Protein AF-A0A7R9E1D6-F1 (afdb_monomer_lite)

InterPro domains:
  IPR004481 Sodium/potassium/calcium exchanger [PTHR10846] (2-122)
  IPR004837 Sodium/calcium exchanger membrane region [PF01699] (16-104)
  IPR044880 NCX, central ion-binding domain superfamily [G3DSA:1.20.1420.30] (46-131)

Secondary structure (DSSP, 8-state):
--HHHHHTTHHHHHHHHHHHHHHHHHHIIIIIIIHHHHHHHHHTT--HHHHIIIIIHHHHTHHHHHHHHHHHHHS-STHHHHHHHHHHHHIIIIIHHHHHHH--S-----HHHHHHHHHHHHHHHHHHHHTT-

Structure (mmCIF, N/CA/C/O backbone):
data_AF-A0A7R9E1D6-F1
#
_entry.id   AF-A0A7R9E1D6-F1
#
loop_
_atom_site.group_PDB
_atom_site.id
_atom_site.type_symbol
_atom_site.label_atom_id
_atom_site.label_alt_id
_atom_site.label_comp_id
_atom_site.label_asym_id
_atom_site.label_entity_id
_atom_site.label_seq_id
_atom_site.pdbx_PDB_ins_code
_atom_site.Cartn_x
_atom_site.Cartn_y
_atom_site.Cartn_z
_atom_site.occupancy
_atom_site.B_iso_or_equiv
_atom_site.auth_seq_id
_atom_site.auth_comp_id
_atom_site.auth_asym_id
_atom_site.auth_atom_id
_atom_site.pdbx_PDB_model_num
ATOM 1 N N . MET A 1 1 ? -13.976 9.540 25.196 1.00 53.44 1 MET A N 1
ATOM 2 C CA . MET A 1 1 ? -15.353 9.460 24.642 1.00 53.44 1 MET A CA 1
ATOM 3 C C . MET A 1 1 ? -16.306 8.864 25.676 1.00 53.44 1 MET A C 1
ATOM 5 O O . MET A 1 1 ? -15.997 7.815 26.228 1.00 53.44 1 MET A O 1
ATOM 9 N N . SER A 1 2 ? -17.427 9.539 25.964 1.00 44.94 2 SER A N 1
ATOM 10 C CA . SER A 1 2 ? -18.379 9.164 27.027 1.00 44.94 2 SER A CA 1
ATOM 11 C C . SER A 1 2 ? -19.043 7.800 26.775 1.00 44.94 2 SER A C 1
ATOM 13 O O . SER A 1 2 ? -19.559 7.535 25.688 1.00 44.94 2 SER A O 1
ATOM 15 N N . GLN A 1 3 ? -19.052 6.946 27.805 1.00 60.03 3 GLN A N 1
ATOM 16 C CA . GLN A 1 3 ? -19.586 5.573 27.823 1.00 60.03 3 GLN A CA 1
ATOM 17 C C . GLN A 1 3 ? -21.047 5.446 27.340 1.00 60.03 3 GLN A C 1
ATOM 19 O O . GLN A 1 3 ? -21.451 4.376 26.887 1.00 60.03 3 GLN A O 1
ATOM 24 N N . HIS A 1 4 ? -21.827 6.531 27.370 1.00 55.88 4 HIS A N 1
ATOM 25 C CA . HIS A 1 4 ? -23.217 6.554 26.902 1.00 55.88 4 HIS A CA 1
ATOM 26 C C . HIS A 1 4 ? -23.362 6.416 25.373 1.00 55.88 4 HIS A C 1
ATOM 28 O O . HIS A 1 4 ? -24.321 5.802 24.912 1.00 55.88 4 HIS A O 1
ATOM 34 N N . ALA A 1 5 ? -22.402 6.900 24.574 1.00 56.47 5 ALA A N 1
ATOM 35 C CA . ALA A 1 5 ? -22.488 6.847 23.107 1.00 56.47 5 ALA A CA 1
ATOM 36 C C . ALA A 1 5 ? -22.208 5.443 22.524 1.00 56.47 5 ALA A C 1
ATOM 38 O O . ALA A 1 5 ? -22.732 5.091 21.468 1.00 56.47 5 ALA A O 1
ATOM 39 N N . ARG A 1 6 ? -21.424 4.607 23.228 1.00 58.75 6 ARG A N 1
ATOM 40 C CA . ARG A 1 6 ? -21.123 3.216 22.819 1.00 58.75 6 ARG A CA 1
ATOM 41 C C . ARG A 1 6 ? -22.327 2.279 22.980 1.00 58.75 6 ARG A C 1
ATOM 43 O O . ARG A 1 6 ? -22.424 1.308 22.240 1.00 58.75 6 ARG A O 1
ATOM 50 N N . LYS A 1 7 ? -23.243 2.574 23.914 1.00 59.88 7 LYS A N 1
ATOM 51 C CA . LYS A 1 7 ? -24.425 1.744 24.220 1.00 59.88 7 LYS A CA 1
ATOM 52 C C . LYS A 1 7 ? -25.595 1.917 23.236 1.00 59.88 7 LYS A C 1
ATOM 54 O O . LYS A 1 7 ? -26.380 0.990 23.090 1.00 59.88 7 LYS A O 1
ATOM 59 N N . ASN A 1 8 ? -25.677 3.041 22.517 1.00 60.41 8 ASN A N 1
ATOM 60 C CA . ASN A 1 8 ? -26.818 3.388 21.650 1.00 60.41 8 ASN A CA 1
ATOM 61 C C . ASN A 1 8 ? -26.562 3.146 20.146 1.00 60.41 8 ASN A C 1
ATOM 63 O O . ASN A 1 8 ? -26.994 3.927 19.306 1.00 60.41 8 ASN A O 1
ATOM 67 N N . GLY A 1 9 ? -25.823 2.094 19.778 1.00 65.25 9 GLY A N 1
ATOM 68 C CA . GLY A 1 9 ? -25.619 1.733 18.364 1.00 65.25 9 GLY A CA 1
ATOM 69 C C . GLY A 1 9 ? -24.591 2.582 17.600 1.00 65.25 9 GLY A C 1
ATOM 70 O O . GLY A 1 9 ? -24.336 2.315 16.428 1.00 65.25 9 GLY A O 1
ATOM 71 N N . GLY A 1 10 ? -23.919 3.537 18.256 1.00 72.38 10 GLY A N 1
ATOM 72 C CA . GLY A 1 10 ? -22.858 4.351 17.644 1.00 72.38 10 GLY A CA 1
ATOM 73 C C . GLY A 1 10 ? -21.673 3.537 17.108 1.00 72.38 10 GLY A C 1
ATOM 74 O O . GLY A 1 10 ? -20.987 3.990 16.194 1.00 72.38 10 GLY A O 1
ATOM 75 N N . LEU A 1 11 ? -21.475 2.314 17.617 1.00 78.38 11 LEU A N 1
ATOM 76 C CA . LEU A 1 11 ? -20.475 1.370 17.114 1.00 78.38 11 LEU A CA 1
ATOM 77 C C . LEU A 1 11 ? -20.738 0.985 15.650 1.00 78.38 11 LEU A C 1
ATOM 79 O O . LEU A 1 11 ? -19.807 0.969 14.855 1.00 78.38 11 LEU A O 1
ATOM 83 N N . ILE A 1 12 ? -21.997 0.732 15.283 1.00 81.50 12 ILE A N 1
ATOM 84 C CA . ILE A 1 12 ? -22.377 0.320 13.923 1.00 81.50 12 ILE A CA 1
ATOM 85 C C . ILE A 1 12 ? -22.093 1.457 12.942 1.00 81.50 12 ILE A C 1
ATOM 87 O O . ILE A 1 12 ? -21.524 1.228 11.880 1.00 81.50 12 ILE A O 1
ATOM 91 N N . LEU A 1 13 ? -22.406 2.696 13.331 1.00 84.50 13 LEU A N 1
ATOM 92 C CA . LEU A 1 13 ? -22.116 3.876 12.520 1.00 84.50 13 LEU A CA 1
ATOM 93 C C . LEU A 1 13 ? -20.604 4.074 12.312 1.00 84.50 13 LEU A C 1
ATOM 95 O O . LEU A 1 13 ? -20.180 4.384 11.205 1.00 84.50 13 LEU A O 1
ATOM 99 N N . HIS A 1 14 ? -19.787 3.855 13.351 1.00 83.19 14 HIS A N 1
ATOM 100 C CA . HIS A 1 14 ? -18.324 3.954 13.243 1.00 83.19 14 HIS A CA 1
ATOM 101 C C . HIS A 1 14 ? -17.741 2.851 12.357 1.00 83.19 14 HIS A C 1
ATOM 103 O O . HIS A 1 14 ? -16.853 3.125 11.558 1.00 83.19 14 HIS A O 1
ATOM 109 N N . VAL A 1 15 ? -18.255 1.622 12.463 1.00 87.06 15 VAL A N 1
ATOM 110 C CA . VAL A 1 15 ? -17.839 0.507 11.601 1.00 87.06 15 VAL A CA 1
ATOM 111 C C . VAL A 1 15 ? -18.204 0.791 10.144 1.00 87.06 15 VAL A C 1
ATOM 113 O O . VAL A 1 15 ? -17.357 0.644 9.270 1.00 87.06 15 VAL A O 1
ATOM 116 N N . LEU A 1 16 ? -19.422 1.266 9.871 1.00 88.75 16 LEU A N 1
ATOM 117 C CA . LEU A 1 16 ? -19.841 1.634 8.516 1.00 88.75 16 LEU A CA 1
ATOM 118 C C . LEU A 1 16 ? -19.006 2.788 7.949 1.00 88.75 16 LEU A C 1
ATOM 120 O O . LEU A 1 16 ? -18.573 2.713 6.803 1.00 88.75 16 LEU A O 1
ATOM 124 N N . ALA A 1 17 ? -18.731 3.822 8.749 1.00 88.38 17 ALA A N 1
ATOM 125 C CA . ALA A 1 17 ? -17.871 4.930 8.342 1.00 88.38 17 ALA A CA 1
ATOM 126 C C . ALA A 1 17 ? -16.436 4.462 8.048 1.00 88.38 17 ALA A C 1
ATOM 128 O O . ALA A 1 17 ? -15.856 4.868 7.042 1.00 88.38 17 ALA A O 1
ATOM 129 N N . ALA A 1 18 ? -15.880 3.574 8.877 1.00 85.94 18 ALA A N 1
ATOM 130 C CA . ALA A 1 18 ? -14.555 3.004 8.657 1.00 85.94 18 ALA A CA 1
ATOM 131 C C . ALA A 1 18 ? -14.501 2.194 7.352 1.00 85.94 18 ALA A C 1
ATOM 133 O O . ALA A 1 18 ? -13.604 2.411 6.542 1.00 85.94 18 ALA A O 1
ATOM 134 N N . VAL A 1 19 ? -15.492 1.329 7.103 1.00 89.88 19 VAL A N 1
ATOM 135 C CA . VAL A 1 19 ? -15.577 0.533 5.865 1.00 89.88 19 VAL A CA 1
ATOM 136 C C . VAL A 1 19 ? -15.741 1.428 4.637 1.00 89.88 19 VAL A C 1
ATOM 138 O O . VAL A 1 19 ? -15.038 1.238 3.650 1.00 89.88 19 VAL A O 1
ATOM 141 N N . TYR A 1 20 ? -16.620 2.432 4.698 1.00 92.19 20 TYR A N 1
ATOM 142 C CA . TYR A 1 20 ? -16.815 3.386 3.605 1.00 92.19 20 TYR A CA 1
ATOM 143 C C . TYR A 1 20 ? -15.522 4.136 3.265 1.00 92.19 20 TYR A C 1
ATOM 145 O O . TYR A 1 20 ? -15.148 4.243 2.100 1.00 92.19 20 TYR A O 1
ATOM 153 N N . THR A 1 21 ? -14.809 4.612 4.288 1.00 87.62 21 THR A N 1
ATOM 154 C CA . THR A 1 21 ? -13.555 5.353 4.101 1.00 87.62 21 THR A CA 1
ATOM 155 C C . THR A 1 21 ? -12.449 4.447 3.561 1.00 87.62 21 THR A C 1
ATOM 157 O O . THR A 1 21 ? -11.702 4.866 2.684 1.00 87.62 21 THR A O 1
ATOM 160 N N . PHE A 1 22 ? -12.378 3.195 4.025 1.00 87.00 22 PHE A N 1
ATOM 161 C CA . PHE A 1 22 ? -11.432 2.196 3.524 1.00 87.00 22 PHE A CA 1
ATOM 162 C C . PHE A 1 22 ? -11.664 1.876 2.041 1.00 87.00 22 PHE A C 1
ATOM 164 O O . PHE A 1 22 ? -10.723 1.914 1.254 1.00 87.00 22 PHE A O 1
ATOM 171 N N . LEU A 1 23 ? -12.918 1.634 1.642 1.00 90.44 23 LEU A N 1
ATOM 172 C CA . LEU A 1 23 ? -13.273 1.398 0.239 1.00 90.44 23 LEU A CA 1
ATOM 173 C C . LEU A 1 23 ? -12.991 2.628 -0.632 1.00 90.44 23 LEU A C 1
ATOM 175 O O . LEU A 1 23 ? -12.453 2.488 -1.725 1.00 90.44 23 LEU A O 1
ATOM 179 N N . GLY A 1 24 ? -13.301 3.829 -0.137 1.00 90.75 24 GLY A N 1
ATOM 180 C CA . GLY A 1 24 ? -12.986 5.075 -0.835 1.00 90.75 24 GLY A CA 1
ATOM 181 C C . GLY A 1 24 ? -11.484 5.246 -1.073 1.00 90.75 24 GLY A C 1
ATOM 182 O O . GLY A 1 24 ? -11.075 5.560 -2.186 1.00 90.75 24 GLY A O 1
ATOM 183 N N . LEU A 1 25 ? -10.658 4.981 -0.057 1.00 86.62 25 LEU A N 1
ATOM 184 C CA . LEU A 1 25 ? -9.197 5.003 -0.176 1.00 86.62 25 LEU A CA 1
ATOM 185 C C . LEU A 1 25 ? -8.681 3.962 -1.173 1.00 86.62 25 LEU A C 1
ATOM 187 O O . LEU A 1 25 ? -7.805 4.294 -1.967 1.00 86.62 25 LEU A O 1
ATOM 191 N N . ALA A 1 26 ? -9.232 2.745 -1.161 1.00 87.44 26 ALA A N 1
ATOM 192 C CA . ALA A 1 26 ? -8.844 1.685 -2.089 1.00 87.44 26 ALA A CA 1
ATOM 193 C C . ALA A 1 26 ? -9.116 2.078 -3.550 1.00 87.44 26 ALA A C 1
ATOM 195 O O . ALA A 1 26 ? -8.215 1.984 -4.376 1.00 87.44 26 ALA A O 1
ATOM 196 N N . ILE A 1 27 ? -10.312 2.599 -3.846 1.00 90.06 27 ILE A N 1
ATOM 197 C CA . ILE A 1 27 ? -10.686 3.056 -5.195 1.00 90.06 27 ILE A CA 1
ATOM 198 C C . ILE A 1 27 ? -9.798 4.225 -5.637 1.00 90.06 27 ILE A C 1
ATOM 200 O O . ILE A 1 27 ? -9.298 4.245 -6.755 1.00 90.06 27 ILE A O 1
ATOM 204 N N . VAL A 1 28 ? -9.550 5.201 -4.756 1.00 90.81 28 VAL A N 1
ATOM 205 C CA . VAL A 1 28 ? -8.692 6.348 -5.092 1.00 90.81 28 VAL A CA 1
ATOM 206 C C . VAL A 1 28 ? -7.245 5.918 -5.348 1.00 90.81 28 VAL A C 1
ATOM 208 O O . VAL A 1 28 ? -6.609 6.434 -6.268 1.00 90.81 28 VAL A O 1
ATOM 211 N N . CYS A 1 29 ? -6.721 4.979 -4.557 1.00 87.56 29 CYS A N 1
ATOM 212 C CA . CYS A 1 29 ? -5.367 4.474 -4.752 1.00 87.56 29 CYS A CA 1
ATOM 213 C C . CYS A 1 29 ? -5.231 3.709 -6.075 1.00 87.56 29 CYS A C 1
ATOM 215 O O . CYS A 1 29 ? -4.277 3.951 -6.808 1.00 87.56 29 CYS A O 1
ATOM 217 N N . ASP A 1 30 ? -6.188 2.838 -6.396 1.00 87.50 30 ASP A N 1
ATOM 218 C CA . ASP A 1 30 ? -6.125 1.987 -7.588 1.00 87.50 30 ASP A CA 1
ATOM 219 C C . ASP A 1 30 ? -6.407 2.779 -8.878 1.00 87.50 30 ASP A C 1
ATOM 221 O O . ASP A 1 30 ? -5.570 2.824 -9.777 1.00 87.50 30 ASP A O 1
ATOM 225 N N . ASP A 1 31 ? -7.528 3.505 -8.947 1.00 89.44 31 ASP A N 1
ATOM 226 C CA . ASP A 1 31 ? -7.958 4.155 -10.193 1.00 89.44 31 ASP A CA 1
ATOM 227 C C . ASP A 1 31 ? -7.218 5.472 -10.475 1.00 89.44 31 ASP A C 1
ATOM 229 O O . ASP A 1 31 ? -6.905 5.787 -11.627 1.00 89.44 31 ASP A O 1
ATOM 233 N N . TYR A 1 32 ? -6.943 6.279 -9.445 1.00 89.75 32 TYR A N 1
ATOM 234 C CA . TYR A 1 32 ? -6.428 7.642 -9.635 1.00 89.75 32 TYR A CA 1
ATOM 235 C C . TYR A 1 32 ? -4.934 7.751 -9.362 1.00 89.75 32 TYR A C 1
ATOM 237 O O . TYR A 1 32 ? -4.209 8.396 -10.123 1.00 89.75 32 TYR A O 1
ATOM 245 N N . PHE A 1 33 ? -4.463 7.160 -8.268 1.00 88.56 33 PHE A N 1
ATOM 246 C CA . PHE A 1 33 ? -3.084 7.332 -7.836 1.00 88.56 33 PHE A CA 1
ATOM 247 C C . PHE A 1 33 ? -2.104 6.508 -8.688 1.00 88.56 33 PHE A C 1
ATOM 249 O O . PHE A 1 33 ? -1.125 7.081 -9.168 1.00 88.56 33 PHE A O 1
ATOM 256 N N . VAL A 1 34 ? -2.397 5.233 -8.980 1.00 88.25 34 VAL A N 1
ATOM 257 C CA . VAL A 1 34 ? -1.579 4.420 -9.908 1.00 88.25 34 VAL A CA 1
ATOM 258 C C . VAL A 1 34 ? -1.553 5.039 -11.308 1.00 88.25 34 VAL A C 1
ATOM 260 O O . VAL A 1 34 ? -0.472 5.293 -11.835 1.00 88.25 34 VAL A O 1
ATOM 263 N N . SER A 1 35 ? -2.713 5.419 -11.857 1.00 89.44 35 SER A N 1
ATOM 264 C CA . SER A 1 35 ? -2.805 6.091 -13.166 1.00 89.44 35 SER A CA 1
ATOM 265 C C . SER A 1 35 ? -1.990 7.389 -13.237 1.00 89.44 35 SER A C 1
ATOM 267 O O . SER A 1 35 ? -1.401 7.719 -14.268 1.00 89.44 35 SER A O 1
ATOM 269 N N . SER A 1 36 ? -1.926 8.139 -12.132 1.00 90.00 36 SER A N 1
ATOM 270 C CA . SER A 1 36 ? -1.110 9.355 -12.050 1.00 90.00 36 SER A CA 1
ATOM 271 C C . SER A 1 36 ? 0.388 9.041 -12.061 1.00 90.00 36 SER A C 1
ATOM 273 O O . SER A 1 36 ? 1.155 9.754 -12.710 1.00 90.00 36 SER A O 1
ATOM 275 N N . LEU A 1 37 ? 0.816 7.978 -11.371 1.00 89.62 37 LEU A N 1
ATOM 276 C CA . LEU A 1 37 ? 2.209 7.524 -11.376 1.00 89.62 37 LEU A CA 1
ATOM 277 C C . LEU A 1 37 ? 2.641 7.040 -12.759 1.00 89.62 37 LEU A C 1
ATOM 279 O O . LEU A 1 37 ? 3.731 7.404 -13.202 1.00 89.62 37 LEU A O 1
ATOM 283 N N . ASP A 1 38 ? 1.785 6.289 -13.452 1.00 89.38 38 ASP A N 1
ATOM 284 C CA . ASP A 1 38 ? 2.045 5.847 -14.824 1.00 89.38 38 ASP A CA 1
ATOM 285 C C . ASP A 1 38 ? 2.258 7.043 -15.746 1.00 89.38 38 ASP A C 1
ATOM 287 O O . ASP A 1 38 ? 3.260 7.106 -16.462 1.00 89.38 38 ASP A O 1
ATOM 291 N N . ARG A 1 39 ? 1.391 8.060 -15.651 1.00 90.25 39 ARG A N 1
ATOM 292 C CA . ARG A 1 39 ? 1.532 9.259 -16.476 1.00 90.25 39 ARG A CA 1
ATOM 293 C C . ARG A 1 39 ? 2.843 9.998 -16.215 1.00 90.25 39 ARG A C 1
ATOM 295 O O . ARG A 1 39 ? 3.491 10.455 -17.153 1.00 90.25 39 ARG A O 1
ATOM 302 N N . ILE A 1 40 ? 3.259 10.105 -14.953 1.00 90.31 40 ILE A N 1
ATOM 303 C CA . ILE A 1 40 ? 4.548 10.711 -14.589 1.00 90.31 40 ILE A CA 1
ATOM 304 C C . ILE A 1 40 ? 5.710 9.896 -15.175 1.00 90.31 40 ILE A C 1
ATOM 306 O O . ILE A 1 40 ? 6.659 10.476 -15.705 1.00 90.31 40 ILE A O 1
ATOM 310 N N . CYS A 1 41 ? 5.638 8.564 -15.125 1.00 89.81 41 CYS A N 1
ATOM 311 C CA . CYS A 1 41 ? 6.665 7.689 -15.688 1.00 89.81 41 CYS A CA 1
ATOM 312 C C . CYS A 1 41 ? 6.770 7.813 -17.216 1.00 89.81 41 CYS A C 1
ATOM 314 O O . CYS A 1 41 ? 7.887 7.820 -17.744 1.00 89.81 41 CYS A O 1
ATOM 316 N N . GLU A 1 42 ? 5.639 7.969 -17.915 1.00 89.19 42 GLU A N 1
ATOM 317 C CA . GLU A 1 42 ? 5.597 8.233 -19.359 1.00 89.19 42 GLU A CA 1
ATOM 318 C C . GLU A 1 42 ? 6.281 9.560 -19.718 1.00 89.19 42 GLU A C 1
ATOM 320 O O . GLU A 1 42 ? 7.126 9.603 -20.616 1.00 89.19 42 GLU A O 1
ATOM 325 N N . GLU A 1 43 ? 5.963 10.642 -19.000 1.00 91.31 43 GLU A N 1
ATOM 326 C CA . GLU A 1 43 ? 6.554 11.968 -19.237 1.00 91.31 43 GLU A CA 1
ATOM 327 C C . GLU A 1 43 ? 8.066 11.978 -18.952 1.00 91.31 43 GLU A C 1
ATOM 329 O O . GLU A 1 43 ? 8.846 12.615 -19.666 1.00 91.31 43 GLU A O 1
ATOM 334 N N . LEU A 1 44 ? 8.505 11.211 -17.948 1.00 89.31 44 LEU A N 1
ATOM 335 C CA . LEU A 1 44 ? 9.918 11.014 -17.616 1.00 89.31 44 LEU A CA 1
ATOM 336 C C . LEU A 1 44 ? 10.645 10.042 -18.565 1.00 89.31 44 LEU A C 1
ATOM 338 O O . LEU A 1 44 ? 11.859 9.877 -18.437 1.00 89.31 44 LEU A O 1
ATOM 342 N N . LYS A 1 45 ? 9.941 9.423 -19.527 1.00 88.94 45 LYS A N 1
ATOM 343 C CA . LYS A 1 45 ? 10.474 8.436 -20.486 1.00 88.94 45 LYS A CA 1
ATOM 344 C C . LYS A 1 45 ? 11.210 7.276 -19.808 1.00 88.94 45 LYS A C 1
ATOM 346 O O . LYS A 1 45 ? 12.250 6.819 -20.290 1.00 88.94 45 LYS A O 1
ATOM 351 N N . LEU A 1 46 ? 10.688 6.813 -18.674 1.00 88.25 46 LEU A N 1
ATOM 352 C CA . LEU A 1 46 ? 11.259 5.676 -17.961 1.00 88.25 46 LEU A CA 1
ATOM 353 C C . LEU A 1 46 ? 10.891 4.362 -18.655 1.00 88.25 46 LEU A C 1
ATOM 355 O O . LEU A 1 46 ? 9.780 4.189 -19.149 1.00 88.25 46 LEU A O 1
ATOM 359 N N . SER A 1 47 ? 11.833 3.417 -18.667 1.00 88.56 47 SER A N 1
ATOM 360 C CA . SER A 1 47 ? 11.535 2.040 -19.074 1.00 88.56 47 SER A CA 1
ATOM 361 C C . SER A 1 47 ? 10.538 1.423 -18.081 1.00 88.56 47 SER A C 1
ATOM 363 O O . SER A 1 47 ? 10.711 1.652 -16.878 1.00 88.56 47 SER A O 1
ATOM 365 N N . PRO A 1 48 ? 9.548 0.624 -18.526 1.00 83.25 48 PRO A N 1
ATOM 366 C CA . PRO A 1 48 ? 8.536 0.021 -17.652 1.00 83.25 48 PRO A CA 1
ATOM 367 C C . PRO A 1 48 ? 9.137 -0.765 -16.478 1.00 83.25 48 PRO A C 1
ATOM 369 O O . PRO A 1 48 ? 8.631 -0.680 -15.363 1.00 83.25 48 PRO A O 1
ATOM 372 N N . ASP A 1 49 ? 10.278 -1.431 -16.679 1.00 84.69 49 ASP A N 1
ATOM 373 C CA . ASP A 1 49 ? 10.966 -2.164 -15.608 1.00 84.69 49 ASP A CA 1
ATOM 374 C C . ASP A 1 49 ? 11.500 -1.231 -14.506 1.00 84.69 49 ASP A C 1
ATOM 376 O O . ASP A 1 49 ? 11.424 -1.536 -13.316 1.00 84.69 49 ASP A O 1
ATOM 380 N N . VAL A 1 50 ? 12.027 -0.064 -14.891 1.00 86.06 50 VAL A N 1
ATOM 381 C CA . VAL A 1 50 ? 12.586 0.929 -13.957 1.00 86.06 50 VAL A CA 1
ATOM 382 C C . VAL A 1 50 ? 11.467 1.722 -13.281 1.00 86.06 50 VAL A C 1
ATOM 384 O O . VAL A 1 50 ? 11.547 2.003 -12.082 1.00 86.06 50 VAL A O 1
ATOM 387 N N . ALA A 1 51 ? 10.416 2.052 -14.036 1.00 87.06 51 ALA A N 1
ATOM 388 C CA . ALA A 1 51 ? 9.212 2.706 -13.538 1.00 87.06 51 ALA A CA 1
ATOM 389 C C . ALA A 1 51 ? 8.518 1.844 -12.474 1.00 87.06 51 ALA A C 1
ATOM 391 O O . ALA A 1 51 ? 8.263 2.328 -11.368 1.00 87.06 51 ALA A O 1
ATOM 392 N N . GLY A 1 52 ? 8.325 0.553 -12.764 1.00 83.75 52 GLY A N 1
ATOM 393 C CA . GLY A 1 52 ? 7.757 -0.425 -11.840 1.00 83.75 52 GLY A CA 1
ATOM 394 C C . GLY A 1 52 ? 8.598 -0.595 -10.575 1.00 83.75 52 GLY A C 1
ATOM 395 O O . GLY A 1 52 ? 8.084 -0.476 -9.463 1.00 83.75 52 GLY A O 1
ATOM 396 N N . ALA A 1 53 ? 9.911 -0.797 -10.731 1.00 82.75 53 ALA A N 1
ATOM 397 C CA . ALA A 1 53 ? 10.815 -1.031 -9.605 1.00 82.75 53 ALA A CA 1
ATOM 398 C C . ALA A 1 53 ? 10.995 0.184 -8.677 1.00 82.75 53 ALA A C 1
ATOM 400 O O . ALA A 1 53 ? 11.365 0.009 -7.518 1.00 82.75 53 ALA A O 1
ATOM 401 N N . THR A 1 54 ? 10.758 1.403 -9.173 1.00 86.19 54 THR A N 1
ATOM 402 C CA . THR A 1 54 ? 11.070 2.634 -8.431 1.00 86.19 54 THR A CA 1
ATOM 403 C C . THR A 1 54 ? 9.821 3.441 -8.114 1.00 86.19 54 THR A C 1
ATOM 405 O O . THR A 1 54 ? 9.454 3.571 -6.952 1.00 86.19 54 THR A O 1
ATOM 408 N N . PHE A 1 55 ? 9.164 3.993 -9.136 1.00 84.94 55 PHE A N 1
ATOM 409 C CA . PHE A 1 55 ? 8.077 4.955 -8.963 1.00 84.94 55 PHE A CA 1
ATOM 410 C C . PHE A 1 55 ? 6.770 4.283 -8.567 1.00 84.94 55 PHE A C 1
ATOM 412 O O . PHE A 1 55 ? 6.108 4.770 -7.656 1.00 84.94 55 PHE A O 1
ATOM 419 N N . MET A 1 56 ? 6.415 3.161 -9.197 1.00 86.00 56 MET A N 1
ATOM 420 C CA . MET A 1 56 ? 5.203 2.428 -8.821 1.00 86.00 56 MET A CA 1
ATOM 421 C C . MET A 1 56 ? 5.363 1.791 -7.439 1.00 86.00 56 MET A C 1
ATOM 423 O O . MET A 1 56 ? 4.477 1.929 -6.599 1.00 86.00 56 MET A O 1
ATOM 427 N N . ALA A 1 57 ? 6.524 1.181 -7.167 1.00 83.94 57 ALA A N 1
ATOM 428 C CA . ALA A 1 57 ? 6.834 0.611 -5.858 1.00 83.94 57 ALA A CA 1
ATOM 429 C C . ALA A 1 57 ? 6.834 1.669 -4.736 1.00 83.94 57 ALA A C 1
ATOM 431 O O . ALA A 1 57 ? 6.138 1.502 -3.738 1.00 83.94 57 ALA A O 1
ATOM 432 N N . ALA A 1 58 ? 7.563 2.781 -4.898 1.00 85.06 58 ALA A N 1
ATOM 433 C CA . ALA A 1 58 ? 7.605 3.845 -3.889 1.00 85.06 58 ALA A CA 1
ATOM 434 C C . ALA A 1 58 ? 6.267 4.585 -3.771 1.00 85.06 58 ALA A C 1
ATOM 436 O O . ALA A 1 58 ? 5.854 4.964 -2.675 1.00 85.06 58 ALA A O 1
ATOM 437 N N . GLY A 1 59 ? 5.590 4.779 -4.902 1.00 86.19 59 GLY A N 1
ATOM 438 C CA . GLY A 1 59 ? 4.284 5.402 -4.970 1.00 86.19 59 GLY A CA 1
ATOM 439 C C . GLY A 1 59 ? 3.258 4.605 -4.181 1.00 86.19 59 GLY A C 1
ATOM 440 O O . GLY A 1 59 ? 2.618 5.179 -3.306 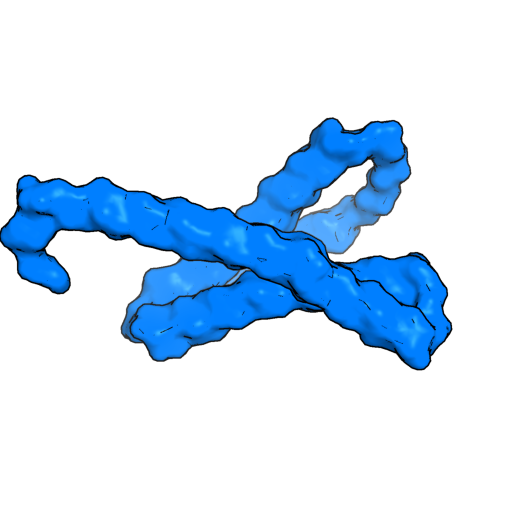1.00 86.19 59 GLY A O 1
ATOM 441 N N . SER A 1 60 ? 3.143 3.293 -4.409 1.00 82.00 60 SER A N 1
ATOM 442 C CA . SER A 1 60 ? 2.183 2.438 -3.696 1.00 82.00 60 SER A CA 1
ATOM 443 C C . SER A 1 60 ? 2.282 2.571 -2.173 1.00 82.00 60 SER A C 1
ATOM 445 O O . SER A 1 60 ? 1.253 2.532 -1.511 1.00 82.00 60 SER A O 1
ATOM 447 N N . SER A 1 61 ? 3.482 2.795 -1.624 1.00 81.62 61 SER A N 1
ATOM 448 C CA . SER A 1 61 ? 3.705 2.980 -0.182 1.00 81.62 61 SER A CA 1
ATOM 449 C C . SER A 1 61 ? 3.462 4.406 0.334 1.00 81.62 61 SER A C 1
ATOM 451 O O . SER A 1 61 ? 3.459 4.632 1.545 1.00 81.62 61 SER A O 1
ATOM 453 N N . ALA A 1 62 ? 3.255 5.392 -0.540 1.00 84.25 62 ALA A N 1
ATOM 454 C CA . ALA A 1 62 ? 2.983 6.779 -0.162 1.00 84.25 62 ALA A CA 1
ATOM 455 C C . ALA A 1 62 ? 1.687 6.975 0.657 1.00 84.25 62 ALA A C 1
ATOM 457 O O . ALA A 1 62 ? 1.752 7.672 1.676 1.00 84.25 62 ALA A O 1
ATOM 458 N N . PRO A 1 63 ? 0.521 6.394 0.295 1.00 80.19 63 PRO A N 1
ATOM 459 C CA . PRO A 1 63 ? -0.683 6.492 1.124 1.00 80.19 63 PRO A CA 1
ATOM 460 C C . PRO A 1 63 ? -0.474 5.872 2.509 1.00 80.19 63 PRO A C 1
ATOM 462 O O . PRO A 1 63 ? -0.896 6.441 3.514 1.00 80.19 63 PRO A O 1
ATOM 465 N N . GLU A 1 64 ? 0.252 4.761 2.590 1.00 76.88 64 GLU A N 1
ATOM 466 C CA . GLU A 1 64 ? 0.578 4.100 3.854 1.00 76.88 64 GLU A CA 1
ATOM 467 C C . GLU A 1 64 ? 1.479 4.986 4.719 1.00 76.88 64 GLU A C 1
ATOM 469 O O . GLU A 1 64 ? 1.166 5.226 5.887 1.00 76.88 64 GLU A O 1
ATOM 474 N N . LEU A 1 65 ? 2.525 5.577 4.132 1.00 80.00 65 LEU A N 1
ATOM 475 C CA . LEU A 1 65 ? 3.377 6.559 4.800 1.00 80.00 65 LEU A CA 1
ATOM 476 C C . LEU A 1 65 ? 2.564 7.759 5.312 1.00 80.00 65 LEU A C 1
ATOM 478 O O . LEU A 1 65 ? 2.782 8.210 6.434 1.00 80.00 65 LEU A O 1
ATOM 482 N N . ALA A 1 66 ? 1.593 8.252 4.540 1.00 82.25 66 ALA A N 1
ATOM 483 C CA . ALA A 1 66 ? 0.714 9.333 4.975 1.00 82.25 66 ALA A CA 1
ATOM 484 C C . ALA A 1 66 ? -0.150 8.919 6.179 1.00 82.25 66 ALA A C 1
ATOM 486 O O . ALA A 1 66 ? -0.253 9.681 7.142 1.00 82.25 66 ALA A O 1
ATOM 487 N N . THR A 1 67 ? -0.720 7.707 6.179 1.00 78.19 67 THR A N 1
ATOM 488 C CA . THR A 1 67 ? -1.478 7.202 7.341 1.00 78.19 67 THR A CA 1
ATOM 489 C C . THR A 1 67 ? -0.606 7.047 8.585 1.00 78.19 67 THR A C 1
ATOM 491 O O . THR A 1 67 ? -1.040 7.391 9.682 1.00 78.19 67 THR A O 1
ATOM 494 N N . VAL A 1 68 ? 0.642 6.607 8.411 1.00 74.50 68 VAL A N 1
ATOM 495 C CA . VAL A 1 68 ? 1.658 6.486 9.463 1.00 74.50 68 VAL A CA 1
ATOM 496 C C . VAL A 1 68 ? 2.003 7.852 10.051 1.00 74.50 68 VAL A C 1
ATOM 498 O O . VAL A 1 68 ? 1.973 8.021 11.268 1.00 74.50 68 VAL A O 1
ATOM 501 N N . VAL A 1 69 ? 2.277 8.845 9.201 1.00 80.12 69 VAL A N 1
ATOM 502 C CA . VAL A 1 69 ? 2.581 10.217 9.626 1.00 80.12 69 VAL A CA 1
ATOM 503 C C . VAL A 1 69 ? 1.397 10.802 10.393 1.00 80.12 69 VAL A C 1
ATOM 505 O O . VAL A 1 69 ? 1.569 11.293 11.505 1.00 80.12 69 VAL A O 1
ATOM 508 N N . ILE A 1 70 ? 0.179 10.691 9.862 1.00 81.44 70 ILE A N 1
ATOM 509 C CA . ILE A 1 70 ? -1.021 11.178 10.553 1.00 81.44 70 ILE A CA 1
ATOM 510 C C . ILE A 1 70 ? -1.203 10.448 11.890 1.00 81.44 70 ILE A C 1
ATOM 512 O O . ILE A 1 70 ? -1.467 11.096 12.898 1.00 81.44 70 ILE A O 1
ATOM 516 N N . GLY A 1 71 ? -1.003 9.129 11.927 1.00 74.31 71 GLY A N 1
ATOM 517 C CA . GLY A 1 71 ? -1.091 8.320 13.141 1.00 74.31 71 GLY A CA 1
ATOM 518 C C . GLY A 1 71 ? -0.108 8.764 14.222 1.00 74.31 71 GLY A C 1
ATOM 519 O O . GLY A 1 71 ? -0.514 8.940 15.362 1.00 74.31 71 GLY A O 1
ATOM 520 N N . VAL A 1 72 ? 1.152 9.022 13.868 1.00 73.88 72 VAL A N 1
ATOM 521 C CA . VAL A 1 72 ? 2.185 9.468 14.819 1.00 73.88 72 VAL A CA 1
ATOM 522 C C . VAL A 1 72 ? 1.944 10.898 15.314 1.00 73.88 72 VAL A C 1
ATOM 524 O O . VAL A 1 72 ? 2.165 11.181 16.487 1.00 73.88 72 VAL A O 1
ATOM 527 N N . PHE A 1 73 ? 1.492 11.811 14.449 1.00 74.31 73 PHE A N 1
ATOM 528 C CA . PHE A 1 73 ? 1.293 13.214 14.833 1.00 74.31 73 PHE A CA 1
ATOM 529 C C . PHE A 1 73 ? -0.043 13.476 15.550 1.00 74.31 73 PHE A C 1
ATOM 531 O O . PHE A 1 73 ? -0.100 14.361 16.404 1.00 74.31 73 PHE A O 1
ATOM 538 N N . PHE A 1 74 ? -1.115 12.745 15.217 1.00 71.94 74 PHE A N 1
ATOM 539 C CA . PHE A 1 74 ? -2.445 12.942 15.812 1.00 71.94 74 PHE A CA 1
ATOM 540 C C . PHE A 1 74 ? -2.763 11.978 16.961 1.00 71.94 74 PHE A C 1
ATOM 542 O O . PHE A 1 74 ? -3.488 12.372 17.876 1.00 71.94 74 PHE A O 1
ATOM 549 N N . ALA A 1 75 ? -2.251 10.741 16.953 1.00 66.56 75 ALA A N 1
ATOM 550 C CA . ALA A 1 75 ? -2.361 9.848 18.105 1.00 66.56 75 ALA A CA 1
ATOM 551 C C . 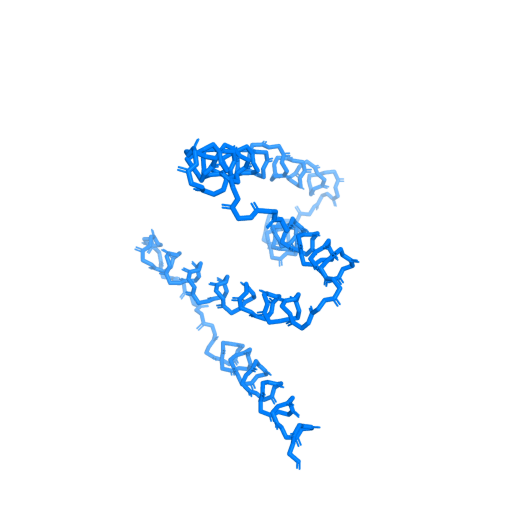ALA A 1 75 ? -1.147 10.087 19.015 1.00 66.56 75 ALA A C 1
ATOM 553 O O . ALA A 1 75 ? -0.090 9.501 18.819 1.00 66.56 75 ALA A O 1
ATOM 554 N N . GLN A 1 76 ? -1.295 10.987 19.992 1.00 56.41 76 GLN A N 1
ATOM 555 C CA . GLN A 1 76 ? -0.251 11.402 20.947 1.00 56.41 76 GLN A CA 1
ATOM 556 C C . GLN A 1 76 ? 0.214 10.303 21.941 1.00 56.41 76 GLN A C 1
ATOM 558 O O . GLN A 1 76 ? 0.644 10.623 23.042 1.00 56.41 76 GLN A O 1
ATOM 563 N N . ASP A 1 77 ? 0.163 9.020 21.580 1.00 57.19 77 ASP A N 1
ATOM 564 C CA . ASP A 1 77 ? 0.491 7.893 22.463 1.00 57.19 77 ASP A CA 1
ATOM 56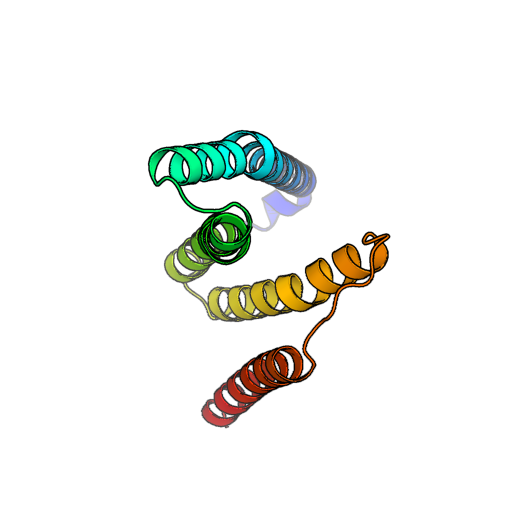5 C C . ASP A 1 77 ? 1.269 6.792 21.712 1.00 57.19 77 ASP A C 1
ATOM 567 O O . ASP A 1 77 ? 1.176 6.685 20.487 1.00 57.19 77 ASP A O 1
ATOM 571 N N . ASP A 1 78 ? 1.957 5.902 22.445 1.00 63.75 78 ASP A N 1
ATOM 572 C CA . ASP A 1 78 ? 2.710 4.718 21.952 1.00 63.75 78 ASP A CA 1
ATOM 573 C C . ASP A 1 78 ? 1.912 3.782 21.006 1.00 63.75 78 ASP A C 1
ATOM 575 O O . ASP A 1 78 ? 2.453 2.897 20.328 1.00 63.75 78 ASP A O 1
ATOM 579 N N . ILE A 1 79 ? 0.597 3.992 20.922 1.00 65.75 79 ILE A N 1
ATOM 580 C CA . ILE A 1 79 ? -0.325 3.360 19.974 1.00 65.75 79 ILE A CA 1
ATOM 581 C C . ILE A 1 79 ? 0.049 3.712 18.524 1.00 65.75 79 ILE A C 1
ATOM 583 O O . ILE A 1 79 ? -0.066 2.867 17.637 1.00 65.75 79 ILE A O 1
ATOM 587 N N . GLY A 1 80 ? 0.532 4.935 18.276 1.00 64.75 80 GLY A N 1
ATOM 588 C CA . GLY A 1 80 ? 0.969 5.371 16.952 1.00 64.75 80 GLY A CA 1
ATOM 589 C C . GLY A 1 80 ? 2.148 4.536 16.458 1.00 64.75 80 GLY A C 1
ATOM 590 O O . GLY A 1 80 ? 2.052 3.887 15.422 1.00 64.75 80 GLY A O 1
ATOM 591 N N . VAL A 1 81 ? 3.230 4.469 17.239 1.00 70.56 81 VAL A N 1
ATOM 592 C CA . VAL A 1 81 ? 4.470 3.758 16.868 1.00 70.56 81 VAL A CA 1
ATOM 593 C C . VAL A 1 81 ? 4.231 2.259 16.657 1.00 70.56 81 VAL A C 1
ATOM 595 O O . VAL A 1 81 ? 4.699 1.688 15.670 1.00 70.56 81 VAL A O 1
ATOM 598 N N . SER A 1 82 ? 3.458 1.621 17.540 1.00 70.25 82 SER A N 1
ATOM 599 C CA . SER A 1 82 ? 3.108 0.200 17.403 1.00 70.25 82 SER A CA 1
ATOM 600 C C . SER A 1 82 ? 2.240 -0.084 16.168 1.00 70.25 82 SER A C 1
ATOM 602 O O . SER A 1 82 ? 2.459 -1.088 15.487 1.00 70.25 82 SER A O 1
ATOM 604 N N . GLY A 1 83 ? 1.319 0.821 15.819 1.00 74.25 83 GLY A N 1
ATOM 605 C CA . GLY A 1 83 ? 0.526 0.742 14.590 1.00 74.25 83 GLY A CA 1
ATOM 606 C C . GLY A 1 83 ? 1.373 0.848 13.318 1.00 74.25 83 GLY A C 1
ATOM 607 O O . GLY A 1 83 ? 1.161 0.084 12.379 1.00 74.25 83 GLY A O 1
ATOM 608 N N . VAL A 1 84 ? 2.377 1.731 13.302 1.00 73.38 84 VAL A N 1
ATOM 609 C CA . VAL A 1 84 ? 3.302 1.899 12.165 1.00 73.38 84 VAL A CA 1
ATOM 610 C C . VAL A 1 84 ? 4.100 0.627 11.901 1.00 73.38 84 VAL A C 1
ATOM 612 O O . VAL A 1 84 ? 4.139 0.135 10.772 1.00 73.38 84 VAL A O 1
ATOM 615 N N . ILE A 1 85 ? 4.711 0.074 12.952 1.00 74.88 85 ILE A N 1
ATOM 616 C CA . ILE A 1 85 ? 5.515 -1.149 12.858 1.00 74.88 85 ILE A CA 1
ATOM 617 C C . ILE A 1 85 ? 4.630 -2.320 12.413 1.00 74.88 85 ILE A C 1
ATOM 619 O O . ILE A 1 85 ? 5.010 -3.076 11.520 1.00 74.88 85 ILE A O 1
ATOM 623 N N . GLY A 1 86 ? 3.426 -2.438 12.984 1.00 74.69 86 GLY A N 1
ATOM 624 C CA . GLY A 1 86 ? 2.459 -3.470 12.613 1.00 74.69 86 GLY A CA 1
ATOM 625 C C . GLY A 1 86 ? 2.028 -3.391 11.148 1.00 74.69 86 GLY A C 1
ATOM 626 O O . GLY A 1 86 ? 2.007 -4.417 10.471 1.00 74.69 86 GLY A O 1
ATOM 627 N N . SER A 1 87 ? 1.746 -2.188 10.637 1.00 71.94 87 SER A N 1
ATOM 628 C CA . SER A 1 87 ? 1.338 -1.993 9.239 1.00 71.94 87 SER A CA 1
ATOM 629 C C . SER A 1 87 ? 2.461 -2.336 8.254 1.00 71.94 87 SER A C 1
ATOM 631 O O . SER A 1 87 ? 2.214 -3.008 7.256 1.00 71.94 87 SER A O 1
ATOM 633 N N . ALA A 1 88 ? 3.711 -1.965 8.558 1.00 74.00 88 ALA A N 1
ATOM 634 C CA . ALA A 1 88 ? 4.868 -2.301 7.722 1.00 74.00 88 ALA A CA 1
ATOM 635 C C . ALA A 1 88 ? 5.115 -3.819 7.654 1.00 74.00 88 ALA A C 1
ATOM 637 O O . ALA A 1 88 ? 5.338 -4.382 6.582 1.00 74.00 88 ALA A O 1
ATOM 638 N N . VAL A 1 89 ? 5.022 -4.497 8.802 1.00 77.12 89 VAL A N 1
ATOM 639 C CA . VAL A 1 89 ? 5.143 -5.959 8.902 1.00 77.12 89 VAL A CA 1
ATOM 640 C C . VAL A 1 89 ? 3.995 -6.655 8.162 1.00 77.12 89 VAL A C 1
ATOM 642 O O . VAL A 1 89 ? 4.223 -7.644 7.461 1.00 77.12 89 VAL A O 1
ATOM 645 N N . PHE A 1 90 ? 2.770 -6.132 8.284 1.00 78.06 90 PHE A N 1
ATOM 646 C CA . PHE A 1 90 ? 1.603 -6.652 7.579 1.00 78.06 90 PHE A CA 1
ATOM 647 C C . PHE A 1 90 ? 1.742 -6.495 6.066 1.00 78.06 90 PHE A C 1
ATOM 649 O O . PHE A 1 90 ? 1.520 -7.473 5.362 1.00 78.06 90 PHE A O 1
ATOM 656 N N . ASN A 1 91 ? 2.158 -5.330 5.558 1.00 77.75 91 ASN A N 1
ATOM 657 C CA . ASN A 1 91 ? 2.329 -5.125 4.121 1.00 77.75 91 ASN A CA 1
ATOM 658 C C . ASN A 1 91 ? 3.343 -6.129 3.544 1.00 77.75 91 ASN A C 1
ATOM 660 O O . ASN A 1 91 ? 3.006 -6.901 2.651 1.00 77.75 91 ASN A O 1
ATOM 664 N N . ILE A 1 92 ? 4.534 -6.237 4.141 1.00 75.31 92 ILE A N 1
ATOM 665 C CA . ILE A 1 92 ? 5.584 -7.129 3.632 1.00 75.31 92 ILE A CA 1
ATOM 666 C C . ILE A 1 92 ? 5.166 -8.603 3.721 1.00 75.31 92 ILE A C 1
ATOM 668 O O . ILE A 1 92 ? 5.398 -9.352 2.782 1.00 75.31 92 ILE A O 1
ATOM 672 N N . MET A 1 93 ? 4.535 -9.063 4.805 1.00 77.81 93 MET A N 1
ATOM 673 C CA . MET A 1 93 ? 4.146 -10.479 4.892 1.00 77.81 93 MET A CA 1
ATOM 674 C C . MET A 1 93 ? 2.878 -10.798 4.101 1.00 77.81 93 MET A C 1
ATO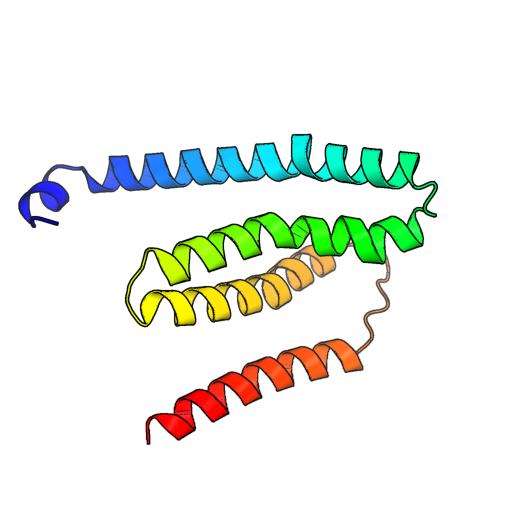M 676 O O . MET A 1 93 ? 2.858 -11.764 3.341 1.00 77.81 93 MET A O 1
ATOM 680 N N . PHE A 1 94 ? 1.811 -10.022 4.287 1.00 79.88 94 PHE A N 1
ATOM 681 C CA . PHE A 1 94 ? 0.500 -10.324 3.722 1.00 79.88 94 PHE A CA 1
ATOM 682 C C . PHE A 1 94 ? 0.447 -10.040 2.223 1.00 79.88 94 PHE A C 1
ATOM 684 O O . PHE A 1 94 ? -0.014 -10.895 1.471 1.00 79.88 94 PHE A O 1
ATOM 691 N N . VAL A 1 95 ? 0.959 -8.891 1.766 1.00 81.62 95 VAL A N 1
ATOM 692 C CA . VAL A 1 95 ? 0.937 -8.547 0.335 1.00 81.62 95 VAL A CA 1
ATOM 693 C C . VAL A 1 95 ? 1.826 -9.505 -0.444 1.00 81.62 95 VAL A C 1
ATOM 695 O O . VAL A 1 95 ? 1.376 -10.051 -1.445 1.00 81.62 95 VAL A O 1
ATOM 698 N N . ILE A 1 96 ? 3.039 -9.810 0.037 1.00 80.88 96 ILE A N 1
ATOM 699 C CA . ILE A 1 96 ? 3.913 -10.789 -0.631 1.00 80.88 96 ILE A CA 1
ATOM 700 C C . ILE A 1 96 ? 3.270 -12.180 -0.639 1.00 80.88 96 ILE A C 1
ATOM 702 O O . ILE A 1 96 ? 3.316 -12.850 -1.668 1.00 80.88 96 ILE A O 1
ATOM 706 N N . ALA A 1 97 ? 2.638 -12.617 0.456 1.00 81.94 97 ALA A N 1
ATOM 707 C CA . ALA A 1 97 ? 1.959 -13.912 0.500 1.00 81.94 97 ALA A CA 1
ATOM 708 C C . ALA A 1 97 ? 0.792 -13.990 -0.495 1.00 81.94 97 ALA A C 1
ATOM 710 O O . ALA A 1 97 ? 0.689 -14.963 -1.240 1.00 81.94 97 ALA A O 1
ATOM 711 N N . VAL A 1 98 ? -0.065 -12.966 -0.549 1.00 85.38 98 VAL A N 1
ATOM 712 C CA . VAL A 1 98 ? -1.192 -12.912 -1.492 1.00 85.38 98 VAL A CA 1
ATOM 713 C C . VAL A 1 98 ? -0.689 -12.812 -2.932 1.00 85.38 98 VAL A C 1
ATOM 715 O O . VAL A 1 98 ? -1.140 -13.577 -3.779 1.00 85.38 98 VAL A O 1
ATOM 718 N N . CYS A 1 99 ? 0.298 -11.959 -3.211 1.00 80.81 99 CYS A N 1
ATOM 719 C CA . CYS A 1 99 ? 0.926 -11.867 -4.528 1.00 80.81 99 CYS A CA 1
ATOM 720 C C . CYS A 1 99 ? 1.556 -13.197 -4.951 1.00 80.81 99 CYS A C 1
ATOM 722 O O . CYS A 1 99 ? 1.384 -13.594 -6.094 1.00 80.81 99 CYS A O 1
ATOM 724 N N . ALA A 1 100 ? 2.229 -13.920 -4.052 1.00 80.75 100 ALA A N 1
ATOM 725 C CA . ALA A 1 100 ? 2.806 -15.230 -4.352 1.00 80.75 100 ALA A CA 1
ATOM 726 C C . ALA A 1 100 ? 1.738 -16.302 -4.623 1.00 80.75 100 ALA A C 1
ATOM 728 O O . ALA A 1 100 ? 1.952 -17.175 -5.459 1.00 80.75 100 ALA A O 1
ATOM 729 N N . LEU A 1 101 ? 0.589 -16.237 -3.942 1.00 84.44 101 LEU A N 1
ATOM 730 C CA . LEU A 1 101 ? -0.543 -17.137 -4.186 1.00 84.44 101 LEU A CA 1
ATOM 731 C C . LEU A 1 101 ? -1.271 -16.815 -5.499 1.00 84.44 101 LEU A C 1
ATOM 733 O O . LEU A 1 101 ? -1.734 -17.726 -6.183 1.00 84.44 101 LEU A O 1
ATOM 737 N N . CYS A 1 102 ? -1.383 -15.534 -5.849 1.00 84.50 102 CYS A N 1
ATOM 738 C CA . CYS A 1 102 ? -2.060 -15.070 -7.059 1.00 84.50 102 CYS A CA 1
ATOM 739 C C . CYS A 1 102 ? -1.152 -15.055 -8.300 1.00 84.50 102 CYS A C 1
ATOM 741 O O . CYS A 1 102 ? -1.656 -15.084 -9.423 1.00 84.50 102 CYS A O 1
ATOM 743 N N . ALA A 1 103 ? 0.172 -15.025 -8.131 1.00 80.44 103 ALA A N 1
ATOM 744 C CA . ALA A 1 103 ? 1.124 -15.040 -9.232 1.00 80.44 103 ALA A CA 1
ATOM 745 C C . ALA A 1 103 ? 1.131 -16.414 -9.916 1.00 80.44 103 ALA A C 1
ATOM 747 O O . ALA A 1 103 ? 1.647 -17.403 -9.403 1.00 80.44 103 ALA A O 1
ATOM 748 N N . GLN A 1 104 ? 0.604 -16.463 -11.138 1.00 66.50 104 GLN A N 1
ATOM 749 C CA . GLN A 1 104 ? 0.675 -17.631 -12.027 1.00 66.50 104 GLN A CA 1
ATOM 750 C C . GLN A 1 104 ? 2.056 -17.793 -12.703 1.00 66.50 104 GLN A C 1
ATOM 752 O O . GLN A 1 104 ? 2.219 -18.629 -13.590 1.00 66.50 104 GLN A O 1
ATOM 757 N N . THR A 1 105 ? 3.057 -16.999 -12.308 1.00 66.25 105 THR A N 1
ATOM 758 C CA . THR A 1 105 ? 4.396 -16.936 -12.913 1.00 66.25 105 THR A CA 1
ATOM 759 C C . THR A 1 105 ? 5.488 -17.176 -11.872 1.00 66.25 105 THR A C 1
ATOM 761 O O . THR A 1 105 ? 5.348 -16.766 -10.723 1.00 66.25 105 THR A O 1
ATOM 764 N N . VAL A 1 106 ? 6.611 -17.787 -12.267 1.00 66.94 106 VAL A N 1
ATOM 765 C CA . VAL A 1 106 ? 7.786 -17.971 -11.393 1.00 66.94 106 VAL A CA 1
ATOM 766 C C . VAL A 1 106 ? 8.425 -16.624 -11.042 1.00 66.94 106 VAL A C 1
ATOM 768 O O . VAL A 1 106 ? 9.163 -16.042 -11.833 1.00 66.94 106 VAL A O 1
ATOM 771 N N . CYS A 1 107 ? 8.152 -16.136 -9.833 1.00 62.97 107 CYS A N 1
ATOM 772 C CA . CYS A 1 107 ? 8.803 -14.960 -9.266 1.00 62.97 107 CYS A CA 1
ATOM 773 C C . CYS A 1 107 ? 10.127 -15.371 -8.602 1.00 62.97 107 CYS A C 1
ATOM 775 O O . CYS A 1 107 ? 10.138 -16.089 -7.602 1.00 62.97 107 CYS A O 1
ATOM 777 N N . TYR A 1 108 ? 11.257 -14.904 -9.138 1.00 61.69 108 TYR A N 1
ATOM 778 C CA . TYR A 1 108 ? 12.571 -15.085 -8.514 1.00 61.69 108 TYR A CA 1
ATOM 779 C C . TYR A 1 108 ? 12.728 -14.117 -7.337 1.00 61.69 108 TYR A C 1
ATOM 781 O O . TYR A 1 108 ? 13.227 -13.002 -7.489 1.00 61.69 108 TYR A O 1
ATOM 789 N N . LEU A 1 109 ? 12.294 -14.541 -6.150 1.00 64.12 109 LEU A N 1
ATOM 790 C CA . LEU A 1 109 ? 12.494 -13.778 -4.924 1.00 64.12 109 LEU A CA 1
ATOM 791 C C . LEU A 1 109 ? 13.878 -14.086 -4.349 1.00 64.12 109 LEU A C 1
ATOM 793 O O . LEU A 1 109 ? 14.187 -15.220 -3.979 1.00 64.12 109 LEU A O 1
ATOM 797 N N . ASN A 1 110 ? 14.730 -13.069 -4.277 1.00 69.12 110 ASN A N 1
ATOM 798 C CA . ASN A 1 110 ? 16.035 -13.210 -3.650 1.00 69.12 110 ASN A CA 1
ATOM 799 C C . ASN A 1 110 ? 15.841 -13.374 -2.131 1.00 69.12 110 ASN A C 1
ATOM 801 O O . ASN A 1 110 ? 15.253 -12.518 -1.474 1.00 69.12 110 ASN A O 1
ATOM 805 N N . TRP A 1 111 ? 16.331 -14.478 -1.565 1.00 60.19 111 TRP A N 1
ATOM 806 C CA . TRP A 1 111 ? 16.124 -14.813 -0.147 1.00 60.19 111 TRP A CA 1
ATOM 807 C C . TRP A 1 111 ? 16.851 -13.839 0.802 1.00 60.19 111 TRP A C 1
ATOM 809 O O . TRP A 1 111 ? 16.417 -13.598 1.924 1.00 60.19 111 TRP A O 1
ATOM 819 N N . TRP A 1 112 ? 17.937 -13.222 0.324 1.00 71.25 112 TRP A N 1
ATOM 820 C CA . TRP A 1 112 ? 18.763 -12.270 1.071 1.00 71.25 112 TRP A CA 1
ATOM 821 C C . TRP A 1 112 ? 18.031 -10.984 1.517 1.00 71.25 112 TRP A C 1
ATOM 823 O O . TRP A 1 112 ? 18.060 -10.692 2.711 1.00 71.25 112 TRP A O 1
ATOM 833 N N . PRO A 1 113 ? 17.356 -10.212 0.638 1.00 69.69 113 PRO A N 1
ATOM 834 C CA . PRO A 1 113 ? 16.567 -9.051 1.047 1.00 69.69 113 PRO A CA 1
ATOM 835 C C . PRO A 1 113 ? 15.406 -9.423 1.974 1.00 69.69 113 PRO A C 1
ATOM 837 O O . PRO A 1 113 ? 15.205 -8.726 2.960 1.00 69.69 113 PRO A O 1
ATOM 840 N N . LEU A 1 114 ? 14.729 -10.558 1.753 1.00 68.44 114 LEU A N 1
ATOM 841 C CA . LEU A 1 114 ? 13.645 -10.999 2.638 1.00 68.44 114 LEU A CA 1
ATOM 842 C C . LEU A 1 114 ? 14.160 -11.282 4.060 1.00 68.44 114 LEU A C 1
ATOM 844 O O . LEU A 1 114 ? 13.609 -10.782 5.038 1.00 68.44 114 LEU A O 1
ATOM 848 N N . CYS A 1 115 ? 15.270 -12.018 4.180 1.00 70.88 115 CYS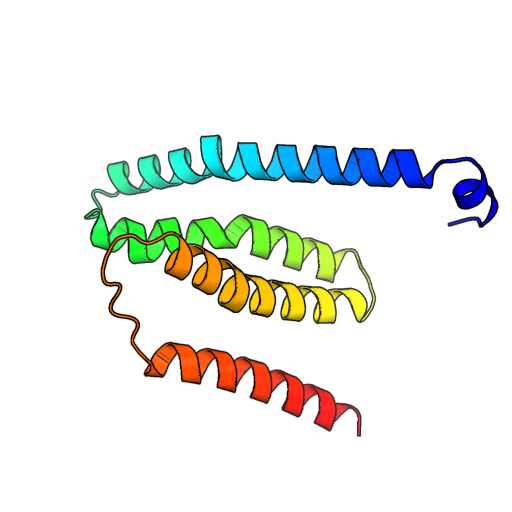 A N 1
ATOM 849 C CA . CYS A 1 115 ? 15.913 -12.254 5.470 1.00 70.88 115 CYS A CA 1
ATOM 850 C C . CYS A 1 115 ? 16.443 -10.968 6.104 1.00 70.88 115 CYS A C 1
ATOM 852 O O . CYS A 1 115 ? 16.303 -10.805 7.313 1.00 70.88 115 CYS A O 1
ATOM 854 N N . ARG A 1 116 ? 17.023 -10.052 5.320 1.00 76.31 116 ARG A N 1
ATOM 855 C CA . ARG A 1 116 ? 17.483 -8.746 5.810 1.00 76.31 116 ARG A CA 1
ATOM 856 C C . ARG A 1 116 ? 16.325 -7.946 6.396 1.00 76.31 116 ARG A C 1
ATOM 858 O O . ARG A 1 116 ? 16.469 -7.439 7.501 1.00 76.31 116 ARG A O 1
ATOM 865 N N . ASP A 1 117 ? 15.202 -7.852 5.692 1.00 71.62 117 ASP A N 1
ATOM 866 C CA . ASP A 1 117 ? 14.072 -7.019 6.102 1.00 71.62 117 ASP A CA 1
ATOM 867 C C . ASP A 1 117 ? 13.377 -7.615 7.342 1.00 71.62 117 ASP A C 1
ATOM 869 O O . ASP A 1 117 ? 13.117 -6.896 8.309 1.00 71.62 117 ASP A O 1
ATOM 873 N N . CYS A 1 118 ? 13.209 -8.944 7.403 1.00 69.38 118 CYS A N 1
ATOM 874 C CA . CYS A 1 118 ? 12.747 -9.633 8.613 1.00 69.38 118 CYS A CA 1
ATOM 875 C C . CYS A 1 118 ? 13.710 -9.448 9.798 1.00 69.38 118 CYS A C 1
ATOM 877 O O . CYS A 1 118 ? 13.263 -9.201 10.917 1.00 69.38 118 CYS A O 1
ATOM 879 N N . PHE A 1 119 ? 15.024 -9.544 9.570 1.00 71.75 119 PHE A N 1
ATOM 880 C CA . PHE A 1 119 ? 16.032 -9.376 10.619 1.00 71.75 119 PHE A CA 1
ATOM 881 C C . PHE A 1 119 ? 16.094 -7.933 11.127 1.00 71.75 119 PHE A C 1
ATOM 883 O O . PHE A 1 119 ? 16.229 -7.715 12.328 1.00 71.75 119 PHE A O 1
ATOM 890 N N . PHE A 1 120 ? 15.945 -6.943 10.244 1.00 69.31 120 PHE A N 1
ATOM 891 C CA . PHE A 1 120 ? 15.919 -5.528 10.617 1.00 69.31 120 PHE A CA 1
ATOM 892 C C . PHE A 1 120 ? 14.681 -5.196 11.455 1.00 69.31 120 PHE A C 1
ATOM 894 O O . PHE A 1 120 ? 14.794 -4.537 12.486 1.00 69.31 120 PHE A O 1
ATOM 901 N N . LEU A 1 121 ? 13.514 -5.719 11.068 1.00 65.88 121 LEU A N 1
ATOM 902 C CA . LEU A 1 121 ? 12.270 -5.564 11.826 1.00 65.88 121 LEU A CA 1
ATOM 903 C C . LEU A 1 121 ? 12.352 -6.233 13.205 1.00 65.88 121 LEU A C 1
ATOM 905 O O . LEU A 1 121 ? 12.001 -5.618 14.213 1.00 65.88 121 LEU A O 1
ATOM 909 N N . PHE A 1 122 ? 12.872 -7.461 13.276 1.00 68.31 122 PHE A N 1
ATOM 910 C CA . PHE A 1 122 ? 13.031 -8.183 14.541 1.00 68.31 122 PHE A CA 1
ATOM 911 C C . PHE A 1 122 ? 14.096 -7.538 15.444 1.00 68.31 122 PHE A C 1
ATOM 913 O O . PHE A 1 122 ? 13.901 -7.420 16.653 1.00 68.31 122 PHE A O 1
ATOM 920 N N . GLY A 1 123 ? 15.197 -7.063 14.855 1.00 67.81 123 GLY A N 1
ATOM 921 C CA . GLY A 1 123 ? 16.273 -6.353 15.543 1.00 67.81 123 GLY A CA 1
ATOM 922 C C . GLY A 1 123 ? 15.835 -4.998 16.102 1.00 67.81 123 GLY A C 1
ATOM 923 O O . GLY A 1 123 ? 16.139 -4.695 17.254 1.00 67.81 123 GLY A O 1
ATOM 924 N N . CYS A 1 124 ? 15.060 -4.210 15.349 1.00 60.91 124 CYS A N 1
ATOM 925 C CA . CYS A 1 124 ? 14.464 -2.966 15.848 1.00 60.91 124 CYS A CA 1
ATOM 926 C C . CYS A 1 124 ? 13.472 -3.225 16.987 1.00 60.91 124 CYS A C 1
ATOM 928 O O . CYS A 1 124 ? 13.505 -2.516 17.992 1.00 60.91 124 CYS A O 1
ATOM 930 N N . HIS A 1 125 ? 12.635 -4.261 16.876 1.00 63.16 125 HIS A N 1
ATOM 931 C CA . HIS A 1 125 ? 11.705 -4.634 17.944 1.00 63.16 125 HIS A CA 1
ATOM 932 C C . HIS A 1 125 ? 12.446 -5.078 19.218 1.00 63.16 125 HIS A C 1
ATOM 934 O O . HIS A 1 125 ? 12.085 -4.679 20.324 1.00 63.16 125 HIS A O 1
ATOM 940 N N . PHE A 1 126 ? 13.527 -5.851 19.073 1.00 59.09 126 PHE A N 1
ATOM 941 C CA . PHE A 1 126 ? 14.370 -6.279 20.191 1.00 59.09 126 PHE A CA 1
ATOM 942 C C . PHE A 1 126 ? 15.135 -5.111 20.833 1.00 59.09 126 PHE A C 1
ATOM 944 O O . PHE A 1 126 ? 15.189 -5.011 22.055 1.00 59.09 126 PHE A O 1
ATOM 951 N N . SER A 1 127 ? 15.665 -4.180 20.033 1.00 58.19 127 SER A N 1
ATOM 952 C CA . SER A 1 127 ? 16.348 -2.979 20.530 1.00 58.19 127 SER A CA 1
ATOM 953 C C . SER A 1 127 ? 15.402 -2.028 21.272 1.00 58.19 127 SER A C 1
ATOM 955 O O . SER A 1 127 ? 15.810 -1.417 22.256 1.00 58.19 127 SER A O 1
ATOM 957 N N . HIS A 1 128 ? 14.146 -1.909 20.832 1.00 56.34 128 HIS A N 1
ATOM 958 C CA . HIS A 1 128 ? 13.136 -1.097 21.515 1.00 56.34 128 HIS A CA 1
ATOM 959 C C . HIS A 1 128 ? 12.679 -1.749 22.832 1.00 56.34 128 HIS A C 1
ATOM 961 O O . HIS A 1 128 ? 12.522 -1.063 23.838 1.00 56.34 128 HIS A O 1
ATOM 967 N N . ALA A 1 129 ? 12.554 -3.081 22.861 1.00 50.84 129 ALA A N 1
ATOM 968 C CA . ALA A 1 129 ? 12.270 -3.837 24.082 1.00 50.84 129 ALA A CA 1
ATOM 969 C C . ALA A 1 129 ? 13.412 -3.765 25.117 1.00 50.84 129 ALA A C 1
ATOM 971 O O . ALA A 1 129 ? 13.148 -3.789 26.315 1.00 50.84 129 ALA A O 1
ATOM 972 N N . LEU A 1 130 ? 14.669 -3.637 24.672 1.00 50.56 130 LEU A N 1
ATOM 973 C CA . LEU A 1 130 ? 15.834 -3.509 25.554 1.00 50.56 130 LEU A CA 1
ATOM 974 C C . LEU A 1 130 ? 15.964 -2.113 26.190 1.00 50.56 130 LEU A C 1
ATOM 976 O O . LEU A 1 130 ? 16.547 -1.992 27.256 1.00 50.56 130 LEU A O 1
ATOM 980 N N . HIS A 1 131 ? 15.425 -1.065 25.558 1.00 49.28 131 HIS A N 1
ATOM 981 C CA . HIS A 1 131 ? 15.460 0.310 26.083 1.00 49.28 131 HIS A CA 1
ATOM 982 C C . HIS A 1 131 ? 14.381 0.578 27.157 1.00 49.28 131 HIS A C 1
ATOM 984 O O . HIS A 1 131 ? 14.365 1.641 27.771 1.00 49.28 131 HIS A O 1
ATOM 990 N N . HIS A 1 132 ? 13.479 -0.385 27.378 1.00 48.66 132 HIS A N 1
ATOM 991 C CA . HIS A 1 132 ? 12.423 -0.362 28.397 1.00 48.66 132 HIS A CA 1
ATOM 992 C C . HIS A 1 132 ? 12.679 -1.336 29.574 1.00 48.66 132 HIS A C 1
ATOM 994 O O . HIS A 1 132 ? 11.797 -1.501 30.421 1.00 48.66 132 HIS A O 1
ATOM 1000 N N . LEU A 1 133 ? 13.861 -1.968 29.625 1.00 44.38 133 LEU A N 1
ATOM 1001 C CA . LEU A 1 133 ? 14.379 -2.808 30.720 1.00 44.38 133 LEU A CA 1
ATOM 1002 C C . LEU A 1 133 ? 15.493 -2.068 31.470 1.00 44.38 133 LEU A C 1
ATOM 1004 O O . LEU A 1 133 ? 15.533 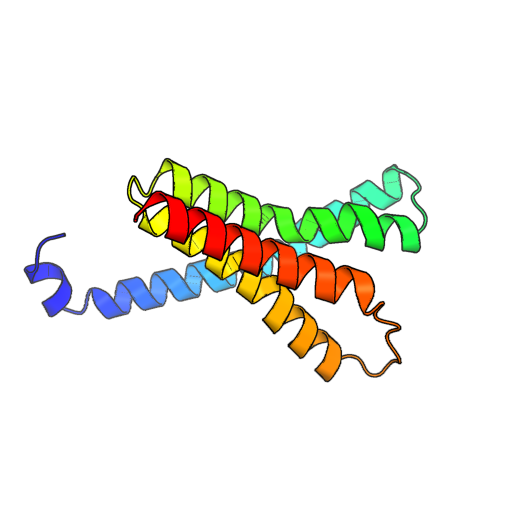-2.203 32.713 1.00 44.38 133 LEU A O 1
#

Radius of gyration: 19.08 Å; chains: 1; bounding box: 46×31×51 Å

Foldseek 3Di:
DDPVCVPPCVVVVVVVVVVVVVVVVVCCCPPPQLVVLVVVCVVVVHDPVCSVVPSNVVSSCVVVVVVLVCLPVVVVDPVSVVVNLVVVVCCVPVVVVVCVVPDPDDDPDDVVVVVVVVCVSVVVVVVVVVVVD

pLDDT: mean 76.05, std 11.95, range [44.38, 92.19]

Sequence (133 aa):
MSQHARKNGGLILHVLAAVYTFLGLAIVCDDYFVSSLDRICEELKLSPDVAGATFMAAGSSAPELATVVIGVFFAQDDIGVSGVIGSAVFNIMFVIAVCALCAQTVCYLNWWPLCRDCFFLFGCHFSHALHHL

Organism: NCBI:txid170555